Protein AF-A0A5J4SZW4-F1 (afdb_monomer_lite)

Foldseek 3Di:
DDPVQADDDPVVVVVVVLVVCVVVVHDDDQDDDDCPPGQSHFFPPPADPVDPDDPVGTHPNNVVVVVSVVD

InterPro domains:
  IPR017853 Glycoside hydrolase superfamily [SSF51445] (3-67)

Structure (mmCIF, N/CA/C/O backbone):
data_AF-A0A5J4SZW4-F1
#
_entry.id   AF-A0A5J4SZW4-F1
#
loop_
_atom_site.group_PDB
_atom_site.id
_atom_site.type_symbol
_atom_site.label_atom_id
_atom_site.label_alt_id
_atom_site.label_comp_id
_atom_site.label_asym_id
_atom_site.label_entity_id
_atom_site.label_seq_id
_atom_site.pdbx_PDB_ins_code
_atom_site.Cartn_x
_atom_site.Cartn_y
_atom_site.Cartn_z
_atom_site.occupancy
_atom_site.B_iso_or_equiv
_atom_site.auth_seq_id
_atom_site.auth_comp_id
_atom_site.auth_asym_id
_atom_site.auth_atom_id
_atom_site.pdbx_PDB_model_num
ATOM 1 N N . MET A 1 1 ? 9.418 2.303 5.510 1.00 92.38 1 MET A N 1
ATOM 2 C CA . MET A 1 1 ? 9.961 3.138 4.422 1.00 92.38 1 MET A CA 1
ATOM 3 C C . MET A 1 1 ? 10.473 4.410 5.039 1.00 92.38 1 MET A C 1
ATOM 5 O O . MET A 1 1 ? 9.919 4.855 6.040 1.00 92.38 1 MET A O 1
ATOM 9 N N . GLU A 1 2 ? 11.521 4.976 4.467 1.00 93.44 2 GLU A N 1
ATOM 10 C CA . GLU A 1 2 ? 11.984 6.303 4.860 1.00 93.44 2 GLU A CA 1
ATOM 11 C C . GLU A 1 2 ? 11.188 7.391 4.116 1.00 93.44 2 GLU A C 1
ATOM 13 O O . GLU A 1 2 ? 10.451 7.114 3.165 1.00 93.44 2 GLU A O 1
ATOM 18 N N . ALA A 1 3 ? 11.339 8.649 4.530 1.00 94.94 3 ALA A N 1
ATOM 19 C CA . ALA A 1 3 ? 10.532 9.762 4.021 1.00 94.94 3 ALA A CA 1
ATOM 20 C C . ALA A 1 3 ? 10.745 10.087 2.526 1.00 94.94 3 ALA A C 1
ATOM 22 O O . ALA A 1 3 ? 9.968 10.845 1.952 1.00 94.94 3 ALA A O 1
ATOM 23 N N . SER A 1 4 ? 11.765 9.508 1.879 1.00 96.50 4 SER A N 1
ATOM 24 C CA . SER A 1 4 ? 12.008 9.636 0.434 1.00 96.50 4 SER A CA 1
ATOM 25 C C . SER A 1 4 ? 10.959 8.913 -0.426 1.00 96.50 4 SER A C 1
ATOM 27 O O . SER A 1 4 ? 10.934 9.107 -1.640 1.00 96.50 4 SER A O 1
ATOM 29 N N . GLY A 1 5 ? 10.108 8.077 0.186 1.00 96.12 5 GLY A N 1
ATOM 30 C CA . GLY A 1 5 ? 9.183 7.180 -0.515 1.00 96.12 5 GLY A CA 1
ATOM 31 C C . GLY A 1 5 ? 9.806 5.831 -0.887 1.00 96.12 5 GLY A C 1
ATOM 32 O O . GLY A 1 5 ? 9.174 5.013 -1.555 1.00 96.12 5 GLY A O 1
ATOM 33 N N . ASN A 1 6 ? 11.040 5.580 -0.452 1.00 97.06 6 ASN A N 1
ATOM 34 C CA . ASN A 1 6 ? 11.796 4.386 -0.802 1.00 97.06 6 ASN A CA 1
ATOM 35 C C . ASN A 1 6 ? 12.332 3.657 0.446 1.00 97.06 6 ASN A C 1
ATOM 37 O O . ASN A 1 6 ? 11.916 3.913 1.583 1.00 97.06 6 ASN A O 1
ATOM 41 N N . GLY A 1 7 ? 13.233 2.702 0.221 1.00 96.75 7 GLY A N 1
ATOM 42 C CA . GLY A 1 7 ? 13.828 1.883 1.272 1.00 96.75 7 GLY A CA 1
ATOM 43 C C . GLY A 1 7 ? 12.910 0.742 1.707 1.00 96.75 7 GLY A C 1
ATOM 44 O O . GLY A 1 7 ? 11.861 0.499 1.110 1.00 96.75 7 GLY A O 1
ATOM 45 N N . ALA A 1 8 ? 13.316 0.014 2.744 1.00 97.38 8 ALA A N 1
ATOM 46 C CA . ALA A 1 8 ? 12.559 -1.134 3.228 1.00 97.38 8 ALA A CA 1
ATOM 47 C C . ALA A 1 8 ? 11.209 -0.716 3.835 1.00 97.38 8 ALA A C 1
ATOM 49 O O . ALA A 1 8 ? 11.068 0.352 4.441 1.00 97.38 8 ALA A O 1
ATOM 50 N N . ILE A 1 9 ? 10.201 -1.577 3.710 1.00 97.31 9 ILE A N 1
ATOM 51 C CA . ILE A 1 9 ? 8.954 -1.430 4.463 1.00 97.31 9 ILE A CA 1
ATOM 52 C C . ILE A 1 9 ? 9.255 -1.742 5.935 1.00 97.31 9 ILE A C 1
ATOM 54 O O . ILE A 1 9 ? 9.867 -2.758 6.252 1.00 97.31 9 ILE A O 1
ATOM 58 N N . HIS A 1 10 ? 8.856 -0.841 6.836 1.00 97.19 10 HIS A N 1
ATOM 59 C CA . HIS A 1 10 ? 9.047 -1.008 8.279 1.00 97.19 10 HIS A CA 1
ATOM 60 C C . HIS A 1 10 ? 7.739 -1.541 8.863 1.00 97.19 10 HIS A C 1
ATOM 62 O O . HIS A 1 10 ? 6.857 -0.767 9.219 1.00 97.19 10 HIS A O 1
ATOM 68 N N . TYR A 1 11 ? 7.588 -2.865 8.864 1.00 96.69 11 TYR A N 1
ATOM 69 C CA . TYR A 1 11 ? 6.336 -3.544 9.206 1.00 96.69 11 TYR A CA 1
ATOM 70 C C . TYR A 1 11 ? 5.863 -3.293 10.639 1.00 96.69 11 TYR A C 1
ATOM 72 O O . TYR A 1 11 ? 4.677 -3.053 10.846 1.00 96.69 11 TYR A O 1
ATOM 80 N N . GLU A 1 12 ? 6.784 -3.339 11.604 1.00 97.44 12 GLU A N 1
ATOM 81 C CA . GLU A 1 12 ? 6.478 -3.117 13.023 1.00 97.44 12 GLU A CA 1
ATOM 82 C C . GLU A 1 12 ? 5.961 -1.693 13.245 1.00 97.44 12 GLU A C 1
ATOM 84 O O . GLU A 1 12 ? 4.831 -1.514 13.690 1.00 97.44 12 GLU A O 1
ATOM 89 N N . GLU A 1 13 ? 6.725 -0.694 12.796 1.00 97.56 13 GLU A N 1
ATOM 90 C CA . GLU A 1 13 ? 6.348 0.723 12.865 1.00 97.56 13 GLU A CA 1
ATOM 91 C C . GLU A 1 13 ? 4.999 0.996 12.176 1.00 97.56 13 GLU A C 1
ATOM 93 O O . GLU A 1 13 ? 4.151 1.709 12.706 1.00 97.56 13 GLU A O 1
ATOM 98 N N . TRP A 1 14 ? 4.753 0.402 11.001 1.00 97.00 14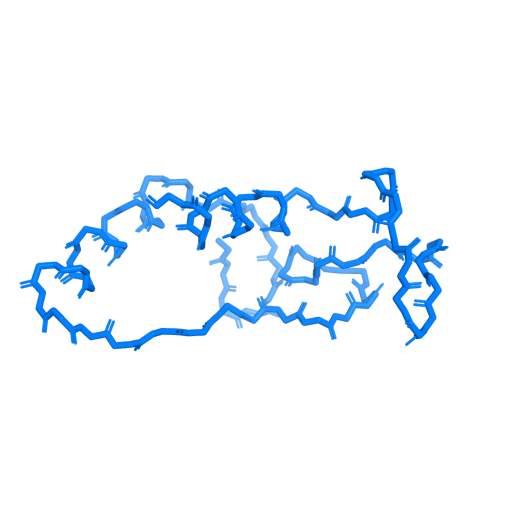 TRP A N 1
ATOM 99 C CA . TRP A 1 14 ? 3.467 0.537 10.310 1.00 97.00 14 TRP A CA 1
ATOM 100 C C . TRP A 1 14 ? 2.297 0.002 11.148 1.00 97.00 14 TRP A C 1
ATOM 102 O O . TRP A 1 14 ? 1.255 0.654 11.232 1.00 97.00 14 TRP A O 1
ATOM 112 N N . GLY A 1 15 ? 2.476 -1.151 11.796 1.00 97.19 15 GLY A N 1
ATOM 113 C CA . GLY A 1 15 ? 1.484 -1.716 12.709 1.00 97.19 15 GLY A CA 1
ATOM 114 C C . GLY A 1 15 ? 1.214 -0.814 13.915 1.00 97.19 15 GLY A C 1
ATOM 115 O O . GLY A 1 15 ? 0.054 -0.567 14.241 1.00 97.19 15 GLY A O 1
ATOM 116 N N . GLU A 1 16 ? 2.260 -0.263 14.536 1.00 98.38 16 GLU A N 1
ATOM 117 C CA . GLU A 1 16 ? 2.122 0.664 15.668 1.00 98.38 16 GLU A CA 1
ATOM 118 C C . GLU A 1 16 ? 1.333 1.926 15.290 1.00 98.38 16 GLU A C 1
ATOM 120 O O . GLU A 1 16 ? 0.429 2.343 16.024 1.00 98.38 16 GLU A O 1
ATOM 125 N N . TRP A 1 17 ? 1.604 2.492 14.108 1.00 97.75 17 TRP A N 1
ATOM 126 C CA . TRP A 1 17 ? 0.845 3.625 13.578 1.00 97.75 17 TRP A CA 1
ATOM 127 C C . TRP A 1 17 ? -0.618 3.280 13.333 1.00 97.75 17 TRP A C 1
ATOM 129 O O . TRP A 1 17 ? -1.493 4.044 13.740 1.00 97.75 17 TRP A O 1
ATOM 139 N N . LEU A 1 18 ? -0.905 2.143 12.697 1.00 97.25 18 LEU A N 1
ATOM 140 C CA . LEU A 1 18 ? -2.280 1.722 12.430 1.00 97.25 18 LEU A CA 1
ATOM 141 C C . LEU A 1 18 ? -3.089 1.556 13.715 1.00 97.25 18 LEU A C 1
ATOM 143 O O . LEU A 1 18 ? -4.206 2.070 13.805 1.00 97.25 18 LEU A O 1
ATOM 147 N N . GLU A 1 19 ? -2.526 0.900 14.727 1.00 97.94 19 GL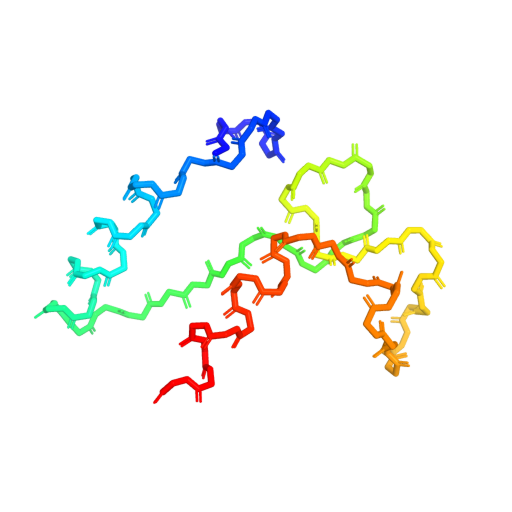U A N 1
ATOM 148 C CA . GLU A 1 19 ? -3.197 0.724 16.016 1.00 97.94 19 GLU A CA 1
ATOM 149 C C . GLU A 1 19 ? -3.450 2.065 16.713 1.00 97.94 19 GLU A C 1
ATOM 151 O O . GLU A 1 19 ? -4.545 2.308 17.232 1.00 97.94 19 GLU A O 1
ATOM 156 N N . TRP A 1 20 ? -2.483 2.985 16.674 1.00 98.50 20 TRP A N 1
ATOM 157 C CA . TRP A 1 20 ? -2.663 4.328 17.223 1.00 98.50 20 TRP A CA 1
ATOM 158 C C . TRP A 1 20 ? -3.742 5.123 16.475 1.00 98.50 20 TRP A C 1
ATOM 160 O O . TRP A 1 20 ? -4.608 5.736 17.106 1.00 98.50 20 TRP A O 1
ATOM 170 N N . ILE A 1 21 ? -3.739 5.087 15.141 1.00 98.00 21 ILE A N 1
ATOM 171 C CA . ILE A 1 21 ? -4.714 5.775 14.286 1.00 98.00 21 ILE A CA 1
ATOM 172 C C . ILE A 1 21 ? -6.133 5.246 14.552 1.00 98.00 21 ILE A C 1
ATOM 174 O O . ILE A 1 21 ? -7.045 6.042 14.798 1.00 98.00 21 ILE A O 1
ATOM 178 N N . LYS A 1 22 ? -6.314 3.918 14.595 1.00 96.38 22 LYS A N 1
ATOM 179 C CA . LYS A 1 22 ? -7.596 3.264 14.919 1.00 96.38 22 LYS A CA 1
ATOM 180 C C . LYS A 1 22 ? -8.099 3.652 16.301 1.00 96.38 22 LYS A C 1
ATOM 182 O O . LYS A 1 22 ? -9.240 4.090 16.441 1.00 96.38 22 LYS A O 1
ATOM 187 N N . LYS A 1 23 ? -7.238 3.543 17.320 1.00 98.38 23 LYS A N 1
ATOM 188 C CA . LYS A 1 23 ? -7.572 3.878 18.712 1.00 98.38 23 LYS A CA 1
ATOM 189 C C . LYS A 1 23 ? -8.095 5.307 18.859 1.00 98.38 23 LYS A C 1
ATOM 191 O O . LYS A 1 23 ? -8.952 5.556 19.701 1.00 98.38 23 LYS A O 1
ATOM 196 N N . ASN A 1 24 ? -7.591 6.232 18.046 1.00 98.56 24 ASN A N 1
ATOM 197 C CA . ASN A 1 24 ? -7.968 7.642 18.090 1.00 98.56 24 ASN A CA 1
ATOM 198 C C . ASN A 1 24 ? -9.031 8.030 17.047 1.00 98.56 24 ASN A C 1
ATOM 200 O O . ASN A 1 24 ? -9.353 9.210 16.935 1.00 98.56 24 ASN A O 1
ATOM 204 N N . SER A 1 25 ? -9.597 7.070 16.304 1.00 97.94 25 SER A N 1
ATOM 205 C CA . SER A 1 25 ? -10.585 7.327 15.240 1.00 97.94 25 SER A CA 1
ATOM 206 C C . SER A 1 25 ? -10.100 8.338 14.190 1.00 97.94 25 SER A C 1
ATOM 208 O O . SER A 1 25 ? -10.861 9.177 13.706 1.00 97.94 25 SER A O 1
ATOM 210 N N . ILE A 1 26 ? -8.813 8.279 13.846 1.00 98.31 26 ILE A N 1
ATOM 211 C CA . ILE A 1 26 ? -8.196 9.178 12.871 1.00 98.31 26 ILE A CA 1
ATOM 212 C C . ILE A 1 26 ? -8.323 8.558 11.477 1.00 98.31 26 ILE A C 1
ATOM 214 O O . ILE A 1 26 ? -8.016 7.389 11.264 1.00 98.31 26 ILE A O 1
ATOM 218 N N . SER A 1 27 ? -8.784 9.345 10.507 1.00 98.12 27 SER A N 1
ATOM 219 C CA . SER A 1 27 ? -8.759 8.932 9.100 1.00 98.12 27 SER A CA 1
ATOM 220 C C . SER A 1 27 ? -7.342 9.033 8.538 1.00 98.12 27 SER A C 1
ATOM 222 O O . SER A 1 27 ? -6.592 9.940 8.897 1.00 98.12 27 SER A O 1
ATOM 224 N N . TRP A 1 28 ? -6.983 8.135 7.624 1.00 97.81 28 TRP A N 1
ATOM 225 C CA . TRP A 1 28 ? -5.657 8.087 7.012 1.00 97.81 28 TRP A CA 1
ATOM 226 C C . TRP A 1 28 ? -5.747 7.799 5.513 1.00 97.81 28 TRP A C 1
ATOM 228 O O . TRP A 1 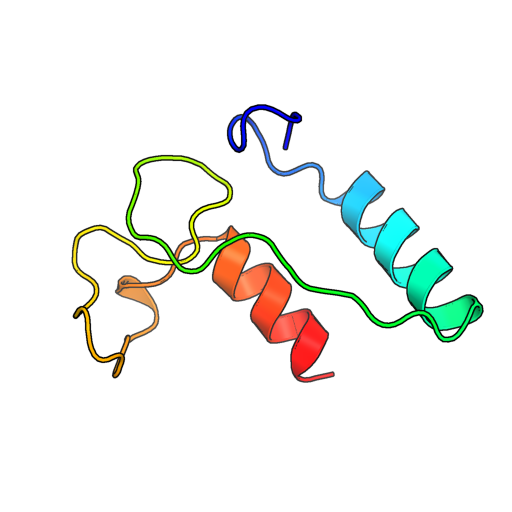28 ? -6.777 7.366 4.999 1.00 97.81 28 TRP A O 1
ATOM 238 N N . VAL A 1 29 ? -4.649 8.059 4.808 1.00 97.62 29 VAL A N 1
ATOM 239 C CA . VAL A 1 29 ? -4.469 7.731 3.393 1.00 97.62 29 VAL A CA 1
ATOM 240 C C . VAL A 1 29 ? -3.053 7.204 3.195 1.00 97.62 29 VAL A C 1
ATOM 242 O O . VAL A 1 29 ? -2.106 7.743 3.766 1.00 97.62 29 VAL A O 1
ATOM 245 N N . ALA A 1 30 ? -2.899 6.143 2.405 1.00 97.44 30 ALA A N 1
ATOM 246 C CA . ALA A 1 30 ? -1.585 5.633 2.039 1.00 97.44 30 ALA A CA 1
ATOM 247 C C . ALA A 1 30 ? -1.078 6.295 0.756 1.00 97.44 30 ALA A C 1
ATOM 249 O O . ALA A 1 30 ? -1.781 6.397 -0.250 1.00 97.44 30 ALA A O 1
ATOM 250 N N . TRP A 1 31 ? 0.181 6.709 0.794 1.00 97.62 31 TRP A N 1
ATOM 251 C CA . TRP A 1 31 ? 0.909 7.233 -0.352 1.00 97.62 31 TRP A CA 1
ATOM 252 C C . TRP A 1 31 ? 1.644 6.080 -1.056 1.00 97.62 31 TRP A C 1
ATOM 254 O O . TRP A 1 31 ? 2.340 5.337 -0.370 1.00 97.62 31 TRP A O 1
ATOM 264 N N . SER A 1 32 ? 1.546 5.868 -2.374 1.00 97.06 32 SER A N 1
ATOM 265 C CA . SER A 1 32 ? 0.668 6.515 -3.366 1.00 97.06 32 SER A CA 1
ATOM 266 C C . SER A 1 32 ? 0.270 5.573 -4.509 1.00 97.06 32 SER A C 1
ATOM 268 O O . SER A 1 32 ? 0.928 4.567 -4.780 1.00 97.06 32 SER A O 1
ATOM 270 N N . ILE A 1 33 ? -0.783 5.946 -5.240 1.00 97.00 33 ILE A N 1
ATOM 271 C CA . ILE A 1 33 ? -1.143 5.321 -6.517 1.00 97.00 33 ILE A CA 1
ATOM 272 C C . ILE A 1 33 ? -0.230 5.882 -7.615 1.00 97.00 33 ILE A C 1
ATOM 274 O O . ILE A 1 33 ? -0.498 6.929 -8.201 1.00 97.00 33 ILE A O 1
ATOM 278 N N . SER A 1 34 ? 0.876 5.186 -7.862 1.00 97.19 34 SER A N 1
ATOM 279 C CA . SER A 1 34 ? 1.863 5.477 -8.903 1.00 97.19 34 SER A CA 1
ATOM 280 C C . SER A 1 34 ? 2.548 4.177 -9.326 1.00 97.19 34 SER A C 1
ATOM 282 O O . SER A 1 34 ? 2.539 3.198 -8.576 1.00 97.19 34 SER A O 1
ATOM 284 N N . ASP A 1 35 ? 3.133 4.175 -10.521 1.00 97.50 35 ASP A N 1
ATOM 285 C CA . ASP A 1 35 ? 3.986 3.120 -11.065 1.00 97.50 35 ASP A CA 1
ATOM 286 C C . ASP A 1 35 ? 5.490 3.439 -10.952 1.00 97.50 35 ASP A C 1
ATOM 288 O O . ASP A 1 35 ? 6.333 2.667 -11.423 1.00 97.50 35 ASP A O 1
ATOM 292 N N . LYS A 1 36 ? 5.856 4.560 -10.306 1.00 97.75 36 LYS A N 1
ATOM 293 C CA . LYS A 1 36 ? 7.254 4.960 -10.110 1.00 97.75 36 LYS A CA 1
ATOM 294 C C . LYS A 1 36 ? 8.031 3.836 -9.430 1.00 97.75 36 LYS A C 1
ATOM 296 O O . LYS A 1 36 ? 7.534 3.153 -8.535 1.00 97.75 36 LYS A O 1
ATOM 301 N N . ASN A 1 37 ? 9.280 3.628 -9.847 1.00 97.31 37 ASN A N 1
ATOM 302 C CA . ASN A 1 37 ? 10.131 2.587 -9.274 1.00 97.31 37 ASN A CA 1
ATOM 303 C C . ASN A 1 37 ? 10.674 2.972 -7.884 1.00 97.31 37 ASN A C 1
ATOM 305 O O . ASN A 1 37 ? 11.845 3.305 -7.724 1.00 97.31 37 ASN A O 1
ATOM 309 N N . GLU A 1 38 ? 9.792 2.943 -6.894 1.00 97.50 38 GLU A N 1
ATOM 310 C CA . GLU A 1 38 ? 10.065 3.149 -5.474 1.00 97.50 38 GLU A CA 1
ATOM 311 C C . GLU A 1 38 ? 9.109 2.296 -4.630 1.00 97.50 38 GLU A C 1
ATOM 313 O O . GLU A 1 38 ? 8.098 1.794 -5.142 1.00 97.50 38 GLU A O 1
ATOM 318 N N . THR A 1 39 ? 9.435 2.118 -3.351 1.00 97.75 39 THR A N 1
ATOM 319 C CA . THR A 1 39 ? 8.692 1.230 -2.448 1.00 97.75 39 THR A CA 1
ATOM 320 C C . THR A 1 39 ? 7.264 1.706 -2.168 1.00 97.75 39 THR A C 1
ATOM 322 O O . THR A 1 39 ? 6.361 0.878 -2.118 1.00 97.75 39 THR A O 1
ATOM 325 N N . CYS A 1 40 ? 7.028 3.016 -2.016 1.00 97.25 40 CYS A N 1
ATOM 326 C CA . CYS A 1 40 ? 5.702 3.547 -1.660 1.00 97.25 40 CYS A CA 1
ATOM 327 C C . CYS A 1 40 ? 4.719 3.601 -2.838 1.00 97.25 40 CYS A C 1
ATOM 329 O O . CYS A 1 40 ? 3.531 3.856 -2.651 1.00 97.25 40 CYS A O 1
ATOM 331 N N . SER A 1 41 ? 5.190 3.381 -4.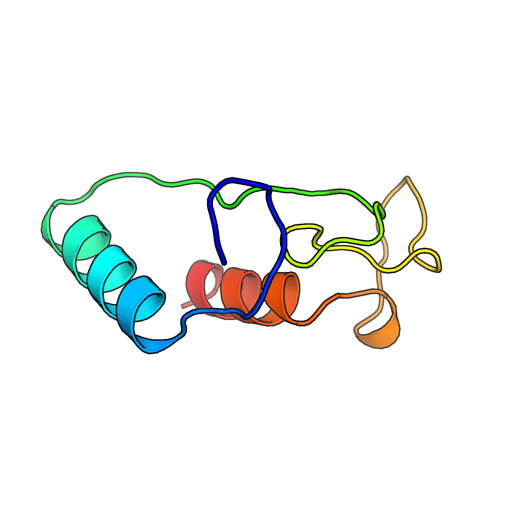063 1.00 98.00 41 SER A N 1
ATOM 332 C CA . SER A 1 41 ? 4.309 3.248 -5.218 1.00 98.00 41 SER A CA 1
ATOM 333 C C . SER A 1 41 ? 3.528 1.942 -5.118 1.00 98.00 41 SER A C 1
ATOM 335 O O . SER A 1 41 ? 4.087 0.899 -4.790 1.00 98.00 41 SER A O 1
ATOM 337 N N . MET A 1 42 ? 2.228 1.989 -5.387 1.00 97.94 42 MET A N 1
ATOM 338 C CA . MET A 1 42 ? 1.356 0.818 -5.269 1.00 97.94 42 MET A CA 1
ATOM 339 C C . MET A 1 42 ? 1.356 -0.075 -6.513 1.00 97.94 42 MET A C 1
ATOM 341 O O . MET A 1 42 ? 1.049 -1.261 -6.416 1.00 97.94 42 MET A O 1
ATOM 345 N N . ILE A 1 43 ? 1.705 0.468 -7.679 1.00 98.25 43 ILE A N 1
ATOM 346 C CA . ILE A 1 43 ? 1.507 -0.201 -8.966 1.00 98.25 43 ILE A CA 1
ATOM 347 C C . ILE A 1 43 ? 2.865 -0.546 -9.584 1.00 98.25 43 ILE A C 1
ATOM 349 O O . ILE A 1 43 ? 3.849 0.181 -9.449 1.00 98.25 43 ILE A O 1
ATOM 353 N N . GLN A 1 44 ? 2.954 -1.703 -10.227 1.00 97.94 44 GLN A N 1
ATOM 354 C CA . GLN A 1 44 ? 4.094 -2.086 -11.056 1.00 97.94 44 GLN A CA 1
ATOM 355 C C . GLN A 1 44 ? 4.028 -1.348 -12.397 1.00 97.94 44 GLN A C 1
ATOM 357 O O . GLN A 1 44 ? 2.948 -1.006 -12.867 1.00 97.94 44 GLN A O 1
ATOM 362 N N . ALA A 1 45 ? 5.157 -1.207 -13.093 1.00 97.06 45 ALA A N 1
ATOM 363 C CA . ALA A 1 45 ? 5.190 -0.598 -14.432 1.00 97.06 45 ALA A CA 1
ATOM 364 C C . ALA A 1 45 ? 4.316 -1.328 -15.483 1.00 97.06 45 ALA A C 1
ATOM 366 O O . ALA A 1 45 ? 4.064 -0.798 -16.561 1.00 97.06 45 ALA A O 1
ATOM 367 N N . THR A 1 46 ? 3.862 -2.554 -15.193 1.00 95.94 46 THR A N 1
ATOM 368 C CA . THR A 1 46 ? 2.931 -3.323 -16.036 1.00 95.94 46 THR A CA 1
ATOM 369 C C . THR A 1 46 ? 1.466 -2.929 -15.852 1.00 95.94 46 THR A C 1
ATOM 371 O O . THR A 1 46 ? 0.633 -3.304 -16.678 1.00 95.94 46 THR A O 1
ATOM 374 N N . GLY A 1 47 ? 1.132 -2.204 -14.781 1.00 95.81 47 GLY A N 1
ATOM 375 C CA . GLY A 1 47 ? -0.237 -1.837 -14.451 1.00 95.81 47 GLY A CA 1
ATOM 376 C C . GLY A 1 47 ? -0.821 -0.812 -15.422 1.00 95.81 47 GLY A C 1
ATOM 377 O O . GLY A 1 47 ? -0.179 0.163 -15.805 1.00 95.81 47 GLY A O 1
ATOM 378 N N . ALA A 1 48 ? -2.079 -1.009 -15.815 1.00 95.00 48 ALA A N 1
ATOM 379 C CA . ALA A 1 48 ? -2.755 -0.098 -16.731 1.00 95.00 48 ALA A CA 1
ATOM 380 C C . ALA A 1 48 ? -3.111 1.247 -16.052 1.00 95.00 48 ALA A C 1
ATOM 382 O O . ALA A 1 48 ? -3.582 1.245 -14.914 1.00 95.00 48 ALA A O 1
ATOM 383 N N . PRO A 1 49 ? -3.032 2.397 -16.752 1.00 92.62 49 PRO A N 1
ATOM 384 C CA . PRO A 1 49 ? -3.349 3.707 -16.165 1.00 92.62 49 PRO A CA 1
ATOM 385 C C . PRO A 1 49 ? -4.798 3.882 -15.685 1.00 92.62 49 PRO A C 1
ATOM 387 O O . PRO A 1 49 ? -5.090 4.789 -14.915 1.00 92.62 49 PRO A O 1
ATOM 390 N N . LYS A 1 50 ? -5.728 3.053 -16.176 1.00 94.31 50 LYS A N 1
ATOM 391 C CA . LYS A 1 50 ? -7.170 3.151 -15.884 1.00 94.31 50 LYS A CA 1
ATOM 392 C C . LYS A 1 50 ? -7.658 2.129 -14.846 1.00 94.31 50 LYS A C 1
ATOM 394 O O . LYS A 1 50 ? -8.866 1.989 -14.672 1.00 94.31 50 LYS A O 1
ATOM 399 N N . GLY A 1 51 ? -6.752 1.416 -14.176 1.00 93.56 51 GLY A N 1
ATOM 400 C CA . GLY A 1 51 ? -7.103 0.337 -13.248 1.00 93.56 51 GLY A CA 1
ATOM 401 C C . GLY A 1 51 ? -7.324 -1.008 -13.945 1.00 93.56 51 GLY A C 1
ATOM 402 O O . GLY A 1 51 ? -6.844 -1.229 -15.056 1.00 93.56 51 GLY A O 1
ATOM 403 N N . GLY A 1 52 ? -8.039 -1.921 -13.276 1.00 95.00 52 GLY A N 1
ATOM 404 C CA . GLY A 1 52 ? -8.169 -3.318 -13.718 1.00 95.00 52 GLY A CA 1
ATOM 405 C C . GLY A 1 52 ? -6.925 -4.161 -13.420 1.00 95.00 52 GLY A C 1
ATOM 406 O O . GLY A 1 52 ? -6.641 -5.117 -14.137 1.00 95.00 52 GLY A O 1
ATOM 407 N N . TRP A 1 53 ? -6.167 -3.774 -12.393 1.00 96.00 53 TRP A N 1
ATOM 408 C CA . TRP A 1 53 ? -4.922 -4.423 -11.997 1.00 96.00 53 TRP A CA 1
ATOM 409 C C . TRP A 1 53 ? -5.175 -5.820 -11.441 1.00 96.00 53 TRP A C 1
ATOM 411 O O . TRP A 1 53 ? -5.988 -6.011 -10.536 1.00 96.00 53 TRP A O 1
ATOM 421 N N . LYS A 1 54 ? -4.439 -6.788 -11.976 1.00 95.81 54 LYS A N 1
ATOM 422 C CA . LYS A 1 54 ? -4.284 -8.120 -11.378 1.00 95.81 54 LYS A CA 1
ATOM 423 C C . LYS A 1 54 ? -3.233 -8.058 -10.276 1.00 95.81 54 LYS A C 1
ATOM 425 O O . LYS A 1 54 ? -2.418 -7.143 -10.256 1.00 95.81 54 LYS A O 1
ATOM 430 N N . ASP A 1 55 ? -3.172 -9.081 -9.432 1.00 95.06 55 ASP A N 1
ATOM 431 C CA . ASP A 1 55 ? -2.218 -9.120 -8.316 1.00 95.06 55 ASP A CA 1
ATOM 432 C C . ASP A 1 55 ? -0.754 -8.964 -8.753 1.00 95.06 55 ASP A C 1
ATOM 434 O O . ASP A 1 55 ? 0.042 -8.347 -8.055 1.00 95.06 55 ASP A O 1
ATOM 438 N N . SER A 1 56 ? -0.397 -9.439 -9.952 1.00 96.25 56 SER A N 1
ATOM 439 C CA . SER A 1 56 ? 0.961 -9.265 -10.486 1.00 96.25 56 SER A CA 1
ATOM 440 C C . SER A 1 56 ? 1.306 -7.824 -10.881 1.00 96.25 56 SER A C 1
ATOM 442 O O . SER A 1 56 ? 2.468 -7.545 -11.155 1.00 96.25 56 SER A O 1
ATOM 444 N N . ASP A 1 57 ? 0.315 -6.939 -10.993 1.00 97.75 57 ASP A N 1
ATOM 445 C CA . ASP A 1 57 ? 0.516 -5.514 -11.279 1.00 97.75 57 ASP A CA 1
ATOM 446 C C . ASP A 1 57 ? 0.647 -4.688 -9.993 1.00 97.75 57 ASP A 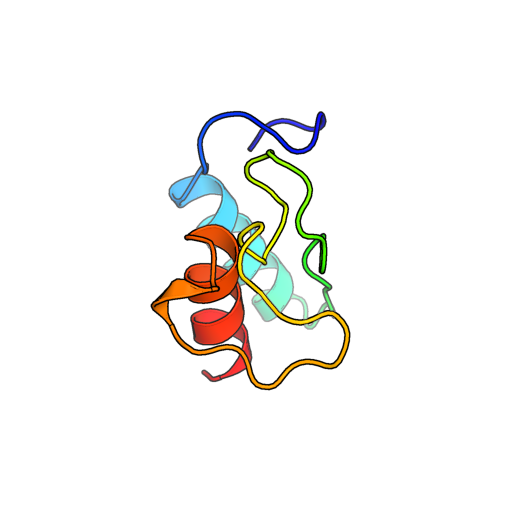C 1
ATOM 448 O O . ASP A 1 57 ? 0.815 -3.472 -10.061 1.00 97.75 57 ASP A O 1
ATOM 452 N N . LEU A 1 58 ? 0.564 -5.324 -8.824 1.00 97.94 58 LEU A N 1
ATOM 453 C CA . LEU A 1 58 ? 0.571 -4.663 -7.527 1.00 97.94 58 LEU A CA 1
ATOM 454 C C . LEU A 1 58 ? 1.936 -4.841 -6.870 1.00 97.94 58 LEU A C 1
ATOM 456 O O . LEU A 1 58 ? 2.587 -5.886 -6.967 1.00 97.94 58 LEU A O 1
ATOM 460 N N . LYS A 1 59 ? 2.391 -3.784 -6.211 1.00 97.94 59 LYS A N 1
ATOM 461 C CA . LYS A 1 59 ? 3.576 -3.827 -5.361 1.00 97.94 59 LYS A CA 1
ATOM 462 C C . LYS A 1 59 ? 3.195 -4.303 -3.968 1.00 97.94 59 LYS A C 1
ATOM 464 O O . LYS A 1 59 ? 2.048 -4.193 -3.545 1.00 97.94 59 LYS A O 1
ATOM 469 N N . GLU A 1 60 ? 4.188 -4.783 -3.230 1.00 97.88 60 GLU A N 1
ATOM 470 C CA . GLU A 1 60 ? 4.015 -5.271 -1.859 1.00 97.88 60 GLU A CA 1
ATOM 471 C C . GLU A 1 60 ? 3.300 -4.251 -0.957 1.00 97.88 60 GLU A C 1
ATOM 473 O O . GLU A 1 60 ? 2.401 -4.615 -0.202 1.00 97.88 60 GLU A O 1
ATOM 478 N N . TRP A 1 61 ? 3.626 -2.961 -1.104 1.00 97.94 61 TRP A N 1
ATOM 479 C CA . TRP A 1 61 ? 2.974 -1.888 -0.356 1.00 97.94 61 TRP A CA 1
ATOM 480 C C . TRP A 1 61 ? 1.462 -1.801 -0.599 1.00 97.94 61 TRP A C 1
ATOM 482 O O . TRP A 1 61 ? 0.698 -1.593 0.342 1.00 97.94 61 TRP A O 1
ATOM 492 N N . GLU A 1 62 ? 1.013 -2.014 -1.836 1.00 97.69 62 GLU A N 1
ATOM 493 C CA . GLU A 1 62 ? -0.413 -2.030 -2.162 1.00 97.69 62 GLU A CA 1
ATOM 494 C C . GLU A 1 62 ? -1.126 -3.181 -1.461 1.00 97.69 62 GLU A C 1
ATOM 496 O O . GLU A 1 62 ? -2.167 -2.964 -0.848 1.00 97.69 62 GLU A O 1
ATOM 501 N N . ILE A 1 63 ? -0.529 -4.375 -1.475 1.00 96.62 63 ILE A N 1
ATOM 502 C CA . ILE A 1 63 ? -1.121 -5.576 -0.878 1.00 96.62 63 ILE A CA 1
ATOM 503 C C . ILE A 1 63 ? -1.308 -5.378 0.633 1.00 96.62 63 ILE A C 1
ATOM 505 O O . ILE A 1 63 ? -2.351 -5.732 1.189 1.00 96.62 63 ILE A O 1
ATOM 509 N N . ILE A 1 64 ? -0.318 -4.771 1.295 1.00 96.56 64 ILE A N 1
ATOM 510 C CA . ILE A 1 64 ? -0.365 -4.435 2.725 1.00 96.56 64 ILE A CA 1
ATOM 511 C C . ILE A 1 64 ? -1.500 -3.448 3.013 1.00 96.56 64 ILE A C 1
ATOM 513 O O . ILE A 1 64 ? -2.317 -3.688 3.902 1.00 96.56 64 ILE A O 1
ATOM 517 N N . VAL A 1 65 ? -1.567 -2.351 2.255 1.00 97.31 65 VAL A N 1
ATOM 518 C CA . VAL A 1 65 ? -2.577 -1.300 2.442 1.00 97.31 65 VAL A CA 1
ATOM 519 C C . VAL A 1 65 ? -3.980 -1.816 2.132 1.00 97.31 65 VAL A C 1
ATOM 521 O O . VAL A 1 65 ? -4.908 -1.547 2.891 1.00 97.31 65 VAL A O 1
ATOM 524 N N . ARG A 1 66 ? -4.147 -2.582 1.048 1.00 96.12 66 ARG A N 1
ATOM 525 C CA . ARG A 1 66 ? -5.428 -3.176 0.656 1.00 96.12 66 ARG A CA 1
ATOM 526 C C . ARG A 1 66 ? -5.959 -4.073 1.761 1.00 96.12 66 ARG A C 1
ATOM 528 O O . ARG A 1 66 ? -7.114 -3.918 2.137 1.00 96.12 66 ARG A O 1
ATOM 535 N N . LYS A 1 67 ? -5.114 -4.958 2.306 1.00 95.81 67 LYS A N 1
ATOM 536 C CA . LYS A 1 67 ? -5.489 -5.833 3.423 1.00 95.81 67 LYS A CA 1
ATOM 537 C C . LYS A 1 67 ? -6.028 -5.027 4.602 1.00 95.81 67 LYS A C 1
ATOM 539 O O . LYS A 1 67 ? -7.036 -5.413 5.177 1.00 95.81 67 LYS A O 1
ATOM 544 N N . GLU A 1 68 ? -5.378 -3.915 4.934 1.00 95.81 68 GLU A N 1
ATOM 545 C CA . GLU A 1 68 ? -5.791 -3.066 6.047 1.00 95.81 68 GLU A CA 1
ATOM 546 C C . GLU A 1 68 ? -7.118 -2.333 5.793 1.00 95.81 68 GLU A C 1
ATOM 548 O O . GLU A 1 68 ? -7.939 -2.238 6.697 1.00 95.81 68 GLU A O 1
ATOM 553 N N . LEU A 1 69 ? -7.360 -1.852 4.570 1.00 95.31 69 LEU A N 1
ATOM 554 C CA . LEU A 1 69 ? -8.601 -1.150 4.208 1.00 95.31 69 LEU A CA 1
ATOM 555 C C . LEU A 1 69 ? -9.822 -2.070 4.075 1.00 95.31 69 LEU A C 1
ATOM 557 O O . LEU A 1 69 ? -10.950 -1.583 4.093 1.00 95.31 69 LEU A O 1
ATOM 561 N N . THR A 1 70 ? -9.608 -3.371 3.871 1.00 94.06 70 THR A N 1
ATOM 562 C CA . THR A 1 70 ? -10.689 -4.358 3.710 1.00 94.06 70 THR A CA 1
ATOM 563 C C . THR A 1 70 ? -11.023 -5.142 4.980 1.00 94.06 70 THR A C 1
ATOM 565 O O . THR A 1 70 ? -11.894 -6.010 4.919 1.00 94.06 70 THR A O 1
ATOM 568 N N . ASN A 1 71 ? -10.327 -4.878 6.090 1.00 75.44 71 ASN A N 1
ATOM 569 C CA . ASN A 1 71 ? -10.651 -5.436 7.409 1.00 75.44 71 ASN A CA 1
ATOM 570 C C . ASN A 1 71 ? -11.804 -4.667 8.064 1.00 75.44 71 ASN A C 1
ATOM 572 O O . ASN A 1 71 ? -12.625 -5.333 8.732 1.00 75.44 71 ASN A O 1
#

Organism: NCBI:txid433724

pLDDT: mean 96.51, std 2.87, range [75.44, 98.56]

Secondary structure (DSSP, 8-state):
--TTS-S---HHHHHHHHHHHHHTT-----S----SSSTT--B-TTS-TT----GGGB-HHHHHHHHHHT-

Radius of gyration: 12.8 Å; chains: 1; bounding box: 24×19×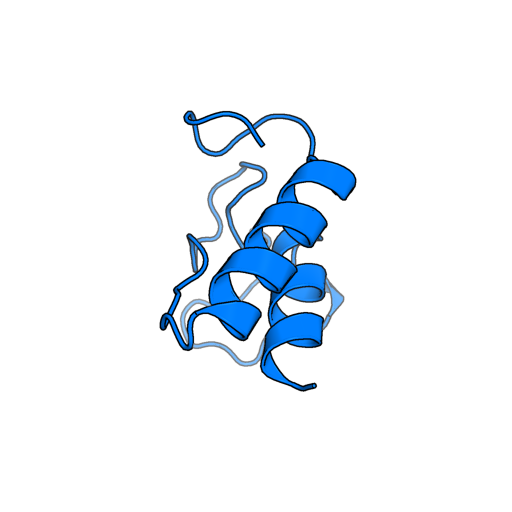35 Å

Sequence (71 aa):
MEASGNGAIHYEEWGEWLEWIKKNSISWVAWSISDKNETCSMIQATGAPKGGWKDSDLKEWEIIVRKELTN